Protein AF-A0A2R3IVX9-F1 (afdb_monomer_lite)

pLDDT: mean 72.26, std 14.28, range [42.88, 91.38]

Structure (mmCIF, N/CA/C/O backbone):
data_AF-A0A2R3IVX9-F1
#
_entry.id   AF-A0A2R3IVX9-F1
#
loop_
_atom_site.group_PDB
_atom_site.id
_atom_site.type_symbol
_atom_site.label_atom_id
_atom_site.label_alt_id
_atom_site.label_comp_id
_atom_site.label_asym_id
_atom_site.label_entity_id
_atom_site.label_seq_id
_atom_site.pdbx_PDB_ins_code
_atom_site.Cartn_x
_atom_site.Cartn_y
_atom_site.Cartn_z
_atom_site.occupancy
_atom_site.B_iso_or_equiv
_atom_site.auth_seq_id
_atom_site.auth_comp_id
_atom_site.auth_asym_id
_atom_site.auth_atom_id
_atom_site.pdbx_PDB_model_num
ATOM 1 N N . MET A 1 1 ? -0.515 7.161 51.427 1.00 42.88 1 MET A N 1
ATOM 2 C CA . MET A 1 1 ? -1.844 7.257 50.783 1.00 42.88 1 MET A CA 1
ATOM 3 C C . MET A 1 1 ? -1.807 8.461 49.873 1.00 42.88 1 MET A C 1
ATOM 5 O O . MET A 1 1 ? -1.362 9.491 50.336 1.00 42.88 1 MET A O 1
ATOM 9 N N . LEU A 1 2 ? -2.204 8.462 48.617 1.00 57.12 2 LEU A N 1
ATOM 10 C CA . LEU A 1 2 ? -2.737 7.485 47.681 1.00 57.12 2 LEU A CA 1
ATOM 11 C C . LEU A 1 2 ? -2.845 8.328 46.391 1.00 57.12 2 LEU A C 1
ATOM 13 O O . LEU A 1 2 ? -3.224 9.490 46.480 1.00 57.12 2 LEU A O 1
ATOM 17 N N . PHE A 1 3 ? -2.581 7.735 45.231 1.00 58.53 3 PHE A N 1
ATOM 18 C CA . PHE A 1 3 ? -3.224 8.136 43.978 1.00 58.53 3 PHE A CA 1
ATOM 19 C C . PHE A 1 3 ? -2.869 9.508 43.370 1.00 58.53 3 PHE A C 1
ATOM 21 O O . PHE A 1 3 ? -3.463 10.527 43.693 1.00 58.53 3 PHE A O 1
ATOM 28 N N . CYS A 1 4 ? -2.001 9.499 42.358 1.00 43.78 4 CYS A N 1
ATOM 29 C CA . CYS A 1 4 ? -2.420 9.991 41.041 1.00 43.78 4 CYS A CA 1
ATOM 30 C C . CYS A 1 4 ? -1.421 9.535 39.971 1.00 43.78 4 CYS A C 1
ATOM 32 O O . CYS A 1 4 ? -0.588 10.295 39.486 1.00 43.78 4 CYS A O 1
ATOM 34 N N . CYS A 1 5 ? -1.509 8.254 39.604 1.00 50.44 5 CYS A N 1
ATOM 35 C CA . CYS A 1 5 ? -1.087 7.809 38.279 1.00 50.44 5 CYS A CA 1
ATOM 36 C C . CYS A 1 5 ? -2.091 8.377 37.267 1.00 50.44 5 CYS A C 1
ATOM 38 O O . CYS A 1 5 ? -3.010 7.682 36.842 1.00 50.44 5 CYS A O 1
ATOM 40 N N . LEU A 1 6 ? -1.954 9.657 36.918 1.00 55.22 6 LEU A N 1
ATOM 41 C CA . LEU A 1 6 ? -2.628 10.211 35.749 1.00 55.22 6 LEU A CA 1
ATOM 42 C C . LEU A 1 6 ? -1.794 9.836 34.532 1.00 55.22 6 LEU A C 1
ATOM 44 O O . LEU A 1 6 ? -0.898 10.547 34.090 1.00 55.22 6 LEU A O 1
ATOM 48 N N . LEU A 1 7 ? -2.101 8.629 34.071 1.00 55.06 7 LEU A N 1
ATOM 49 C CA . LEU A 1 7 ? -2.047 8.189 32.692 1.00 55.06 7 LEU A CA 1
ATOM 50 C C . LEU A 1 7 ? -2.304 9.371 31.743 1.00 55.06 7 LEU A C 1
ATOM 52 O O . LEU A 1 7 ? -3.449 9.747 31.508 1.00 55.06 7 LEU A O 1
ATOM 56 N N . ALA A 1 8 ? -1.242 9.945 31.191 1.00 55.00 8 ALA A N 1
ATOM 57 C CA . ALA A 1 8 ? -1.336 10.623 29.913 1.00 55.00 8 ALA A CA 1
ATOM 58 C C . ALA A 1 8 ? -1.120 9.538 28.853 1.00 55.00 8 ALA A C 1
ATOM 60 O O . ALA A 1 8 ? -0.022 8.976 28.789 1.00 55.00 8 ALA A O 1
ATOM 61 N N . PRO A 1 9 ? -2.121 9.192 28.026 1.00 54.12 9 PRO A N 1
ATOM 62 C CA . PRO A 1 9 ? -1.825 8.578 26.748 1.00 54.12 9 PRO A CA 1
ATOM 63 C C . PRO A 1 9 ? -0.924 9.568 26.018 1.00 54.12 9 PRO A C 1
ATOM 65 O O . PRO A 1 9 ? -1.328 10.696 25.730 1.00 54.12 9 PRO A O 1
ATOM 68 N N . ALA A 1 10 ? 0.324 9.178 25.801 1.00 52.09 10 ALA A N 1
ATOM 69 C CA . ALA A 1 10 ? 1.240 9.935 24.981 1.00 52.09 10 ALA A CA 1
ATOM 70 C C . ALA A 1 10 ? 0.661 9.947 23.559 1.00 52.09 10 ALA A C 1
ATOM 72 O O . ALA A 1 10 ? 0.831 9.000 22.795 1.00 52.09 10 ALA A O 1
ATOM 73 N N . ALA A 1 11 ? -0.097 10.991 23.224 1.00 52.81 11 ALA A N 1
ATOM 74 C CA . ALA A 1 11 ? -0.596 11.240 21.881 1.00 52.81 11 ALA A CA 1
ATOM 75 C C . ALA A 1 11 ? 0.565 11.742 21.006 1.00 52.81 11 ALA A C 1
ATOM 77 O O . ALA A 1 11 ? 0.592 12.886 20.562 1.00 52.81 11 ALA A O 1
ATOM 78 N N . HIS A 1 12 ? 1.560 10.883 20.782 1.00 50.25 12 HIS A N 1
ATOM 79 C CA . HIS A 1 12 ? 2.580 11.074 19.757 1.00 50.25 12 HIS A CA 1
ATOM 80 C C . HIS A 1 12 ? 2.008 10.580 18.428 1.00 50.25 12 HIS A C 1
ATOM 82 O O . HIS A 1 12 ? 2.300 9.473 17.994 1.00 50.25 12 HIS A O 1
ATOM 88 N N . ALA A 1 13 ? 1.134 11.369 17.806 1.00 50.91 13 ALA A N 1
ATOM 89 C CA . ALA A 1 13 ? 0.550 11.019 16.508 1.00 50.91 13 ALA A CA 1
ATOM 90 C C . ALA A 1 13 ? 0.703 12.129 15.456 1.00 50.91 13 ALA A C 1
ATOM 92 O O . ALA A 1 13 ? -0.004 12.111 14.456 1.00 50.91 13 ALA A O 1
ATOM 93 N N . PHE A 1 14 ? 1.597 13.105 15.664 1.00 50.62 14 PHE A N 1
ATOM 94 C CA . PHE A 1 14 ? 1.674 14.272 14.773 1.00 50.62 14 PHE A CA 1
ATOM 95 C C . PHE A 1 14 ? 2.961 14.397 13.943 1.00 50.62 14 PHE A C 1
ATOM 97 O O . PHE A 1 14 ? 2.938 15.027 12.886 1.00 50.62 14 PHE A O 1
ATOM 104 N N . ASP A 1 15 ? 4.062 13.750 14.332 1.00 50.97 15 ASP A N 1
ATOM 105 C CA . ASP A 1 15 ? 5.304 13.801 13.542 1.00 50.97 15 ASP A CA 1
ATOM 106 C C . ASP A 1 15 ? 5.300 12.832 12.349 1.00 50.97 15 ASP A C 1
ATOM 108 O O . ASP A 1 15 ? 5.885 13.126 11.302 1.00 50.97 15 ASP A O 1
ATOM 112 N N . THR A 1 16 ? 4.586 11.705 12.456 1.00 52.16 16 THR A N 1
ATOM 113 C CA . THR A 1 16 ? 4.524 10.698 11.387 1.00 52.16 16 THR A CA 1
ATOM 114 C C . THR A 1 16 ? 3.846 11.255 10.144 1.00 52.16 16 THR A C 1
ATOM 116 O O . THR A 1 16 ? 4.367 11.072 9.053 1.00 52.16 16 THR A O 1
ATOM 119 N N . THR A 1 17 ? 2.754 12.012 10.282 1.00 55.66 17 THR A N 1
ATOM 120 C CA . THR A 1 17 ? 1.967 12.515 9.144 1.00 55.66 17 THR A CA 1
ATOM 121 C C . THR A 1 17 ? 2.764 13.470 8.257 1.00 55.66 17 THR A C 1
ATOM 123 O 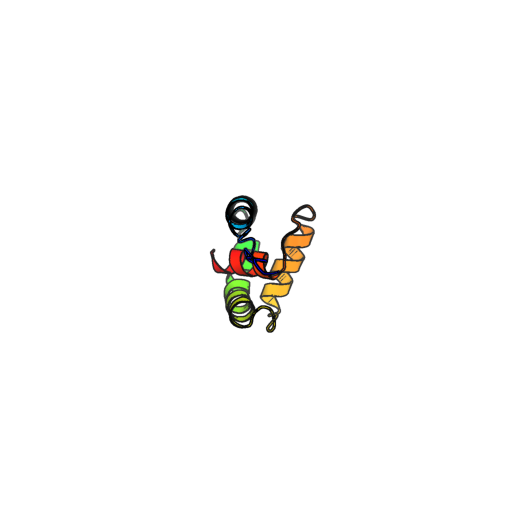O . THR A 1 17 ? 2.648 13.412 7.036 1.00 55.66 17 THR A O 1
ATOM 126 N N . THR A 1 18 ? 3.625 14.317 8.829 1.00 57.19 18 THR A N 1
ATOM 127 C CA . THR A 1 18 ? 4.428 15.276 8.045 1.00 57.19 18 THR A CA 1
ATOM 128 C C . THR A 1 18 ? 5.575 14.576 7.316 1.00 57.19 18 THR A C 1
ATOM 130 O O . THR A 1 18 ? 5.795 14.816 6.127 1.00 57.19 18 THR A O 1
ATOM 133 N N . ALA A 1 19 ? 6.267 13.652 7.992 1.00 55.84 19 ALA A N 1
ATOM 134 C CA . ALA A 1 19 ? 7.306 12.830 7.374 1.00 55.84 19 ALA A CA 1
ATOM 135 C C . ALA A 1 19 ? 6.724 11.878 6.317 1.00 55.84 19 ALA A C 1
ATOM 137 O O . ALA A 1 19 ? 7.314 11.699 5.253 1.00 55.84 19 ALA A O 1
ATOM 138 N N . PHE A 1 20 ? 5.550 11.312 6.586 1.00 55.94 20 PHE A N 1
ATOM 139 C CA . PHE A 1 20 ? 4.789 10.466 5.679 1.00 55.94 20 PHE A CA 1
ATOM 140 C C . PHE A 1 20 ? 4.320 11.243 4.455 1.00 55.94 20 PHE A C 1
ATOM 142 O O . PHE A 1 20 ? 4.516 10.774 3.344 1.00 55.94 20 PHE A O 1
ATOM 149 N N . THR A 1 21 ? 3.790 12.455 4.623 1.00 58.59 21 THR A N 1
ATOM 150 C CA . THR A 1 21 ? 3.367 13.292 3.493 1.00 58.59 21 THR A CA 1
ATOM 151 C C . THR A 1 21 ? 4.569 13.704 2.653 1.00 58.59 21 THR A C 1
ATOM 153 O O . THR A 1 21 ? 4.507 13.615 1.437 1.00 58.59 21 THR A O 1
ATOM 156 N N . ALA A 1 22 ? 5.700 14.078 3.257 1.00 58.56 22 ALA A N 1
ATOM 157 C CA . ALA A 1 22 ? 6.914 14.397 2.506 1.00 58.56 22 ALA A CA 1
ATOM 158 C C . ALA A 1 22 ? 7.480 13.174 1.758 1.00 58.56 22 ALA A C 1
ATOM 160 O O . ALA A 1 22 ? 7.850 13.284 0.589 1.00 58.56 22 ALA A O 1
ATOM 161 N N . LYS A 1 23 ? 7.501 11.998 2.400 1.00 56.31 23 LYS A N 1
ATOM 162 C CA . LYS A 1 23 ? 7.900 10.722 1.783 1.00 56.31 23 LYS A CA 1
ATOM 163 C C . LYS A 1 23 ? 6.946 10.314 0.665 1.00 56.31 23 LYS A C 1
ATOM 165 O O . LYS A 1 23 ? 7.401 9.965 -0.416 1.00 56.31 23 LYS A O 1
ATOM 170 N N . SER A 1 24 ? 5.644 10.411 0.908 1.00 58.62 24 SER A N 1
ATOM 171 C CA . SER A 1 24 ? 4.581 10.144 -0.055 1.00 58.62 24 SER A CA 1
ATOM 172 C C . SER A 1 24 ? 4.681 11.102 -1.233 1.00 58.62 24 SER A C 1
ATOM 174 O O . SER A 1 24 ? 4.706 10.642 -2.362 1.00 58.62 24 SER A O 1
ATOM 176 N N . LEU A 1 25 ? 4.871 12.406 -1.018 1.00 60.31 25 LEU A N 1
ATOM 177 C CA . LEU A 1 25 ? 5.071 13.392 -2.085 1.00 60.31 25 LEU A CA 1
ATOM 178 C C . LEU A 1 25 ? 6.352 13.130 -2.884 1.00 60.31 25 LEU A C 1
ATOM 180 O O . LEU A 1 25 ? 6.333 13.242 -4.106 1.00 60.31 25 LEU A O 1
ATOM 184 N N . TYR A 1 26 ? 7.454 12.759 -2.227 1.00 59.25 26 TYR A N 1
ATOM 185 C CA . TYR A 1 26 ? 8.7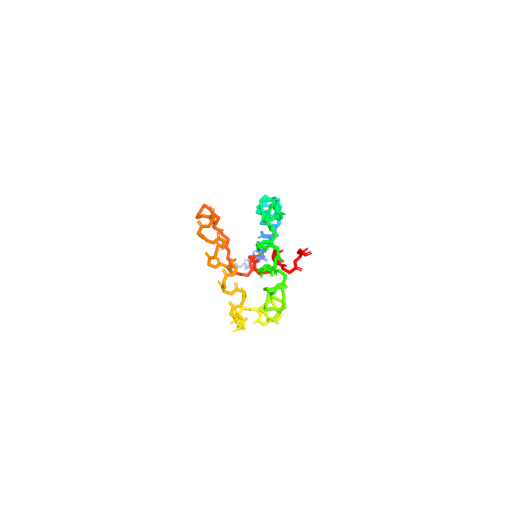04 12.401 -2.903 1.00 59.25 26 TYR A CA 1
ATOM 186 C C . TYR A 1 26 ? 8.541 11.148 -3.768 1.00 59.25 26 TYR A C 1
ATOM 188 O O . TYR A 1 26 ? 8.923 11.149 -4.939 1.00 59.25 26 TYR A O 1
ATOM 196 N N . VAL A 1 27 ? 7.919 10.109 -3.206 1.00 59.06 27 VAL A N 1
ATOM 197 C CA . VAL A 1 27 ? 7.550 8.887 -3.916 1.00 59.06 27 VAL A CA 1
ATOM 198 C C . VAL A 1 27 ? 6.640 9.258 -5.085 1.00 59.06 27 VAL A C 1
ATOM 200 O O . VAL A 1 27 ? 7.061 9.103 -6.224 1.00 59.06 27 VAL A O 1
ATOM 203 N N . THR A 1 28 ? 5.473 9.862 -4.845 1.00 60.75 28 THR A N 1
ATOM 204 C CA . THR A 1 28 ? 4.474 10.297 -5.844 1.00 60.75 28 THR A CA 1
ATOM 205 C C . THR A 1 28 ? 5.085 11.114 -6.984 1.00 60.75 28 THR A C 1
ATOM 207 O O . THR A 1 28 ? 4.775 10.887 -8.156 1.00 60.75 28 THR A O 1
ATOM 210 N N . SER A 1 29 ? 5.986 12.047 -6.663 1.00 58.03 29 SER A N 1
ATOM 211 C CA . SER A 1 29 ? 6.694 12.876 -7.645 1.00 58.03 29 SER A CA 1
ATOM 212 C C . SER A 1 29 ? 7.591 12.034 -8.562 1.00 58.03 29 SER A C 1
ATOM 214 O O . SER A 1 29 ? 7.641 12.253 -9.773 1.00 58.03 29 SER A O 1
ATOM 216 N N . LYS A 1 30 ? 8.231 10.987 -8.026 1.00 56.72 30 LYS A N 1
ATOM 217 C CA . LYS A 1 30 ? 8.977 10.009 -8.830 1.00 56.72 30 LYS A CA 1
ATOM 218 C C . LYS A 1 30 ? 8.074 8.973 -9.519 1.00 56.72 30 LYS A C 1
ATOM 220 O O . LYS A 1 30 ? 8.428 8.522 -10.606 1.00 56.72 30 LYS A O 1
ATOM 225 N N . LEU A 1 31 ? 6.906 8.637 -8.956 1.00 55.75 31 LEU A N 1
ATOM 226 C CA . LEU A 1 31 ? 5.956 7.648 -9.505 1.00 55.75 31 LEU A CA 1
ATOM 227 C C . LEU A 1 31 ? 5.215 8.156 -10.737 1.00 55.75 31 LEU A C 1
ATOM 229 O O . LEU A 1 31 ? 4.986 7.412 -11.689 1.00 55.75 31 LEU A O 1
ATOM 233 N N . THR A 1 32 ? 4.840 9.433 -10.735 1.00 55.53 32 THR A N 1
ATOM 234 C CA . THR A 1 32 ? 4.092 10.050 -11.840 1.00 55.53 32 THR A CA 1
ATOM 235 C C . THR A 1 32 ? 4.940 10.262 -13.097 1.00 55.53 32 THR A C 1
ATOM 237 O O . THR A 1 32 ? 4.389 10.552 -14.156 1.00 55.53 32 THR A O 1
ATOM 240 N N . SER A 1 33 ? 6.260 10.050 -13.027 1.00 57.81 33 SER A N 1
ATOM 241 C CA . SER A 1 33 ? 7.161 10.233 -14.170 1.00 57.81 33 SER A CA 1
ATOM 242 C C . SER A 1 33 ? 7.049 9.152 -15.250 1.00 57.81 33 SER A C 1
ATOM 244 O O . SER A 1 33 ? 7.542 9.378 -16.354 1.00 57.81 33 SER A O 1
ATOM 246 N N . THR A 1 34 ? 6.405 7.998 -14.999 1.00 63.72 34 THR A N 1
ATOM 247 C CA . THR A 1 34 ? 6.246 6.968 -16.043 1.00 63.72 34 THR A CA 1
ATOM 248 C C . THR A 1 34 ? 4.793 6.490 -16.223 1.00 63.72 34 THR A C 1
ATOM 250 O O . THR A 1 34 ? 4.077 6.230 -15.254 1.00 63.72 34 THR A O 1
ATOM 253 N N . PRO A 1 35 ? 4.325 6.327 -17.477 1.00 69.12 35 PRO A N 1
ATOM 254 C CA . PRO A 1 35 ? 2.939 5.952 -17.775 1.00 69.12 35 PRO A CA 1
ATOM 255 C C . PRO A 1 35 ? 2.575 4.512 -17.376 1.00 69.12 35 PRO A C 1
ATOM 257 O O . PRO A 1 35 ? 1.390 4.187 -17.299 1.00 69.12 35 PRO A O 1
ATOM 260 N N . PHE A 1 36 ? 3.562 3.642 -17.144 1.00 72.25 36 PHE A N 1
ATOM 261 C CA . PHE A 1 36 ? 3.337 2.275 -16.668 1.00 72.25 36 PHE A CA 1
ATOM 262 C C . PHE A 1 36 ? 3.027 2.250 -15.166 1.00 72.25 36 PHE A C 1
ATOM 264 O O . PHE A 1 36 ? 2.027 1.660 -14.761 1.00 72.25 36 PHE A O 1
ATOM 271 N N . GLU A 1 37 ? 3.815 2.966 -14.362 1.00 74.38 37 GLU A N 1
ATOM 272 C CA . GLU A 1 37 ? 3.632 3.018 -12.907 1.00 74.38 37 GLU A CA 1
ATOM 273 C C . GLU A 1 37 ? 2.326 3.718 -12.526 1.00 74.38 37 GLU A C 1
ATOM 275 O O . GLU A 1 37 ? 1.611 3.261 -11.638 1.00 74.38 37 GLU A O 1
ATOM 280 N N . ASN A 1 38 ? 1.928 4.759 -13.270 1.00 76.56 38 ASN A N 1
ATOM 281 C CA . ASN A 1 38 ? 0.628 5.400 -13.064 1.00 76.56 38 ASN A CA 1
ATOM 282 C C . ASN A 1 38 ? -0.545 4.416 -13.228 1.00 76.56 38 ASN A C 1
ATOM 284 O O . ASN A 1 38 ? -1.511 4.474 -12.469 1.00 76.56 38 ASN A O 1
ATOM 288 N N . LYS A 1 39 ? -0.457 3.488 -14.191 1.00 81.88 39 LYS A N 1
ATOM 289 C CA . LYS A 1 39 ? -1.477 2.447 -14.373 1.00 81.88 39 LYS A CA 1
ATOM 290 C C . LYS A 1 39 ? -1.445 1.434 -13.236 1.00 81.88 39 LYS A C 1
ATOM 292 O O . LYS A 1 39 ? -2.503 1.117 -12.709 1.00 81.88 39 LYS A O 1
ATOM 297 N N . LEU A 1 40 ? -0.256 0.981 -12.832 1.00 82.19 40 LEU A N 1
ATOM 298 C CA . LEU A 1 40 ? -0.104 0.057 -11.708 1.00 82.19 40 LEU A CA 1
ATOM 299 C C . LEU A 1 40 ? -0.722 0.630 -10.425 1.00 82.19 40 LEU A C 1
ATOM 301 O O . LEU A 1 40 ? -1.484 -0.064 -9.757 1.00 82.19 40 LEU A O 1
ATOM 305 N N . LEU A 1 41 ? -0.441 1.897 -10.111 1.00 78.62 41 LEU A N 1
ATOM 306 C CA . LEU A 1 41 ? -0.962 2.566 -8.919 1.00 78.62 41 LEU A CA 1
ATOM 307 C C . LEU A 1 41 ? -2.475 2.783 -8.994 1.00 78.62 41 LEU A C 1
ATOM 309 O O . LEU A 1 41 ? -3.186 2.546 -8.021 1.00 78.62 41 LEU A O 1
ATOM 313 N N . ARG A 1 42 ? -2.986 3.182 -10.164 1.00 83.12 42 ARG A N 1
ATOM 314 C CA . ARG A 1 42 ? -4.425 3.367 -10.377 1.00 83.12 42 ARG A CA 1
ATOM 315 C C . ARG A 1 42 ? -5.196 2.055 -10.247 1.00 83.12 42 ARG A C 1
ATOM 317 O O . ARG A 1 42 ? -6.268 2.047 -9.649 1.00 83.12 42 ARG A O 1
ATOM 324 N N . ASP A 1 43 ? -4.633 0.961 -10.751 1.00 86.44 43 ASP A N 1
ATOM 325 C CA . ASP A 1 43 ? -5.195 -0.380 -10.585 1.00 86.44 43 ASP A CA 1
ATOM 326 C C . ASP A 1 43 ? -5.092 -0.846 -9.119 1.00 86.44 43 ASP A C 1
ATOM 328 O O . ASP A 1 43 ? -5.997 -1.507 -8.615 1.00 86.44 43 ASP A O 1
ATOM 332 N N . ALA A 1 44 ? -4.020 -0.472 -8.411 1.00 88.50 44 ALA A N 1
ATOM 333 C CA . ALA A 1 44 ? -3.827 -0.771 -6.993 1.00 88.50 44 ALA A CA 1
ATOM 334 C C . ALA A 1 44 ? -4.711 0.065 -6.056 1.00 88.50 44 ALA A C 1
ATOM 336 O O . ALA A 1 44 ? -4.936 -0.354 -4.926 1.00 88.50 44 ALA A O 1
ATOM 337 N N . ARG A 1 45 ? -5.248 1.209 -6.498 1.00 87.06 45 ARG A N 1
ATOM 338 C CA . ARG A 1 45 ? -6.061 2.115 -5.667 1.00 87.06 45 ARG A CA 1
ATOM 339 C C . ARG A 1 45 ? -7.326 1.456 -5.110 1.00 87.06 45 ARG A C 1
ATOM 341 O O . ARG A 1 45 ? -7.669 1.680 -3.953 1.00 87.06 45 ARG A O 1
ATOM 348 N N . GLY A 1 46 ? -8.009 0.631 -5.906 1.00 88.12 46 GLY A N 1
ATOM 349 C CA . GLY A 1 46 ? -9.197 -0.105 -5.447 1.00 88.12 46 GLY A CA 1
ATOM 350 C C . GLY A 1 46 ? -8.865 -1.162 -4.385 1.00 88.12 46 GLY A C 1
ATOM 351 O O . GLY A 1 46 ? -9.560 -1.285 -3.373 1.00 88.12 46 GLY A O 1
ATOM 352 N N . ASP A 1 47 ? -7.752 -1.868 -4.577 1.00 88.44 47 ASP A N 1
ATOM 353 C CA . ASP A 1 47 ? -7.231 -2.835 -3.608 1.00 88.44 47 ASP A CA 1
ATOM 354 C C . ASP A 1 47 ? -6.736 -2.131 -2.331 1.00 88.44 47 ASP A C 1
ATOM 356 O O . ASP A 1 47 ? -6.978 -2.616 -1.228 1.00 88.44 47 ASP A O 1
ATOM 360 N N . ALA A 1 48 ? -6.102 -0.961 -2.466 1.00 89.44 48 ALA A N 1
ATOM 361 C CA . ALA A 1 48 ? -5.662 -0.116 -1.357 1.00 89.44 48 ALA A CA 1
ATOM 362 C C . ALA A 1 48 ? -6.845 0.368 -0.510 1.00 89.44 48 ALA A C 1
ATOM 364 O O . ALA A 1 48 ? -6.790 0.291 0.713 1.00 89.44 48 ALA A O 1
ATOM 365 N N . ALA A 1 49 ? -7.945 0.788 -1.145 1.00 88.94 49 ALA A N 1
ATOM 366 C CA . ALA A 1 49 ? -9.169 1.159 -0.438 1.00 88.94 49 ALA A CA 1
ATOM 367 C C . ALA A 1 49 ? -9.718 -0.011 0.395 1.00 88.94 49 ALA A C 1
ATOM 369 O O . ALA A 1 49 ? -10.092 0.175 1.550 1.00 88.94 49 ALA A O 1
ATOM 370 N N . SER A 1 50 ? -9.714 -1.223 -0.170 1.00 90.88 50 SER A N 1
ATOM 371 C CA . SER A 1 50 ? -10.165 -2.435 0.527 1.00 90.88 50 SER A CA 1
ATOM 372 C C . SER A 1 50 ? -9.239 -2.814 1.685 1.00 90.88 50 SER A C 1
ATOM 374 O O . SER A 1 50 ? -9.713 -3.221 2.745 1.00 90.88 50 SER A O 1
ATOM 376 N N . PHE A 1 51 ? -7.928 -2.645 1.504 1.00 91.38 51 PHE A N 1
ATOM 377 C CA . PHE A 1 51 ? -6.920 -2.884 2.534 1.00 91.38 51 PHE A CA 1
ATOM 378 C C . PHE A 1 51 ? -7.079 -1.918 3.708 1.00 91.38 51 PHE A C 1
ATOM 380 O O . PHE A 1 51 ? -7.211 -2.378 4.836 1.00 91.38 51 PHE A O 1
ATOM 387 N N . VAL A 1 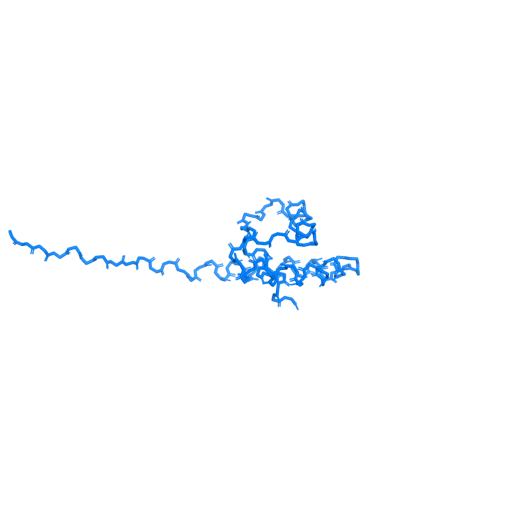52 ? -7.150 -0.607 3.449 1.00 88.06 52 VAL A N 1
ATOM 388 C CA . VAL A 1 52 ? -7.327 0.427 4.487 1.00 88.06 52 VAL A CA 1
ATOM 389 C C . VAL A 1 52 ? -8.668 0.258 5.203 1.00 88.06 52 VAL A C 1
ATOM 391 O O . VAL A 1 52 ? -8.723 0.294 6.428 1.00 88.06 52 VAL A O 1
ATOM 394 N N . ALA A 1 53 ? -9.751 -0.006 4.463 1.00 88.88 53 ALA A N 1
ATOM 395 C CA . ALA A 1 53 ? -11.069 -0.242 5.057 1.00 88.88 53 ALA A CA 1
ATOM 396 C C . ALA A 1 53 ? -11.117 -1.494 5.950 1.00 88.88 53 ALA A C 1
ATOM 398 O O . ALA A 1 53 ? -11.941 -1.566 6.859 1.00 88.88 53 ALA A O 1
ATOM 399 N N . SER A 1 54 ? -10.243 -2.470 5.692 1.00 88.12 54 SER A N 1
ATOM 400 C CA . SER A 1 54 ? -10.159 -3.723 6.449 1.00 88.12 54 SER A CA 1
ATOM 401 C C . SER A 1 54 ? -8.982 -3.752 7.426 1.00 88.12 54 SER A C 1
ATOM 403 O O . SER A 1 54 ? -8.608 -4.835 7.875 1.00 88.12 54 SER A O 1
ATOM 405 N N . ASP A 1 55 ? -8.360 -2.601 7.692 1.00 85.12 55 ASP A N 1
ATOM 406 C CA . ASP A 1 55 ? -7.180 -2.456 8.551 1.00 85.12 55 ASP A CA 1
ATOM 407 C C . ASP A 1 55 ? -6.051 -3.457 8.225 1.00 85.12 55 ASP A C 1
ATOM 409 O O . ASP A 1 55 ? -5.485 -4.147 9.072 1.00 85.12 55 ASP A O 1
ATOM 413 N N . GLY A 1 56 ? -5.788 -3.623 6.932 1.00 85.25 56 GLY A N 1
ATOM 414 C CA . GLY A 1 56 ? -4.750 -4.498 6.404 1.00 85.25 56 GLY A CA 1
ATOM 415 C C . GLY A 1 56 ? -5.112 -5.978 6.272 1.00 85.25 56 GLY A C 1
ATOM 416 O O . GLY A 1 56 ? -4.267 -6.780 5.857 1.00 85.25 56 GLY A O 1
ATOM 417 N N . SER A 1 57 ? -6.362 -6.352 6.564 1.00 85.38 57 SER A N 1
ATOM 418 C CA . SER A 1 57 ? -6.845 -7.734 6.436 1.00 85.38 57 SER A CA 1
ATOM 419 C C . SER A 1 57 ? -6.970 -8.199 4.976 1.00 85.38 57 SER A C 1
ATOM 421 O O . SER A 1 57 ? -6.659 -9.349 4.665 1.00 85.38 57 SER A O 1
ATOM 423 N N . ILE A 1 58 ? -7.367 -7.310 4.056 1.00 84.56 58 ILE A N 1
ATOM 424 C CA . ILE A 1 58 ? -7.565 -7.644 2.636 1.00 84.56 58 ILE A CA 1
ATOM 425 C C . ILE A 1 58 ? -6.392 -7.126 1.804 1.00 84.56 58 ILE A C 1
ATOM 427 O O . ILE A 1 58 ? -6.322 -5.943 1.488 1.00 84.56 58 ILE A O 1
ATOM 431 N N . ARG A 1 59 ? -5.488 -8.026 1.401 1.00 85.62 59 ARG A N 1
ATOM 432 C CA . ARG A 1 59 ? -4.360 -7.726 0.501 1.00 85.62 59 ARG A CA 1
ATOM 433 C C . ARG A 1 59 ? -4.706 -8.092 -0.937 1.00 85.62 59 ARG A C 1
ATOM 435 O O . ARG A 1 59 ? -4.689 -9.262 -1.309 1.00 85.62 59 ARG A O 1
ATOM 442 N N . GLY A 1 60 ? -5.025 -7.088 -1.747 1.00 87.69 60 GLY A N 1
ATOM 443 C CA . GLY A 1 60 ? -5.256 -7.284 -3.176 1.00 87.69 60 GLY A CA 1
ATOM 444 C C . GLY A 1 60 ? -3.958 -7.497 -3.963 1.00 87.69 60 GLY A C 1
ATOM 445 O O . GLY A 1 60 ? -2.893 -6.995 -3.596 1.00 87.69 60 GLY A O 1
ATOM 446 N N . ALA A 1 61 ? -4.032 -8.241 -5.068 1.00 88.62 61 ALA A N 1
ATOM 447 C CA . ALA A 1 61 ? -2.859 -8.587 -5.873 1.00 88.62 61 ALA A CA 1
ATOM 448 C C . ALA A 1 61 ? -2.194 -7.356 -6.516 1.00 88.62 61 ALA A C 1
ATOM 450 O O . ALA A 1 61 ? -0.972 -7.340 -6.698 1.00 88.62 61 ALA A O 1
ATOM 451 N N . ARG A 1 62 ? -2.978 -6.318 -6.856 1.00 86.69 62 ARG A N 1
ATOM 452 C CA . ARG A 1 62 ? -2.440 -5.064 -7.403 1.00 86.69 62 ARG A CA 1
ATOM 453 C C . ARG A 1 62 ? -1.773 -4.241 -6.314 1.00 86.69 62 ARG A C 1
ATOM 455 O O . ARG A 1 62 ? -0.673 -3.742 -6.544 1.00 86.69 62 ARG A O 1
ATOM 462 N N . LEU A 1 63 ? -2.382 -4.175 -5.129 1.00 88.00 63 LEU A N 1
ATOM 463 C CA . LEU A 1 63 ? -1.770 -3.534 -3.965 1.00 88.00 63 LEU A CA 1
ATOM 464 C C . LEU A 1 63 ? -0.431 -4.187 -3.618 1.00 88.00 63 LEU A C 1
ATOM 466 O O . LEU A 1 63 ? 0.569 -3.492 -3.488 1.00 88.00 63 LEU A O 1
ATOM 470 N N . GLU A 1 64 ? -0.364 -5.516 -3.544 1.00 88.75 64 GLU A N 1
ATOM 471 C CA . GLU A 1 64 ? 0.903 -6.198 -3.274 1.00 88.75 64 GLU A CA 1
ATOM 472 C C . GLU A 1 64 ? 1.972 -5.929 -4.337 1.00 88.75 64 GLU A C 1
ATOM 474 O O . GLU A 1 64 ? 3.148 -5.784 -4.002 1.00 88.75 64 GLU A O 1
ATOM 479 N N . ALA A 1 65 ? 1.591 -5.875 -5.616 1.00 87.06 65 ALA A N 1
ATOM 480 C CA . ALA A 1 65 ? 2.522 -5.544 -6.689 1.00 87.06 65 ALA A CA 1
ATOM 481 C C . ALA A 1 65 ? 3.088 -4.126 -6.516 1.00 87.06 65 ALA A C 1
ATOM 483 O O . ALA A 1 65 ? 4.303 -3.953 -6.612 1.00 87.06 65 ALA A O 1
ATOM 484 N N . ALA A 1 66 ? 2.237 -3.151 -6.183 1.00 84.69 66 ALA A N 1
ATOM 485 C CA . ALA A 1 66 ? 2.654 -1.782 -5.895 1.00 84.69 66 ALA A CA 1
ATOM 486 C C . ALA A 1 66 ? 3.552 -1.698 -4.646 1.00 84.69 66 ALA A C 1
ATOM 488 O O . ALA A 1 66 ? 4.609 -1.075 -4.695 1.00 84.69 66 ALA A O 1
ATOM 489 N N . LEU A 1 67 ? 3.201 -2.385 -3.551 1.00 84.81 67 LEU A N 1
ATOM 490 C CA . LEU A 1 67 ? 4.000 -2.424 -2.318 1.00 84.81 67 LEU A CA 1
ATOM 491 C C . LEU A 1 67 ? 5.373 -3.077 -2.532 1.00 84.81 67 LEU A C 1
ATOM 493 O O . LEU A 1 67 ? 6.385 -2.581 -2.035 1.00 84.81 67 LEU A O 1
ATOM 497 N N . ARG A 1 68 ? 5.426 -4.194 -3.272 1.00 86.75 68 ARG A N 1
ATOM 498 C CA . ARG A 1 68 ? 6.689 -4.859 -3.631 1.00 86.75 68 ARG A CA 1
ATOM 499 C C . ARG A 1 68 ? 7.557 -3.953 -4.487 1.00 86.75 68 ARG A C 1
ATOM 501 O O . ARG A 1 68 ? 8.738 -3.800 -4.194 1.00 86.75 68 ARG A O 1
ATOM 508 N N . TRP A 1 69 ? 6.970 -3.348 -5.514 1.00 82.56 69 TRP A N 1
ATOM 509 C CA . TRP A 1 69 ? 7.670 -2.404 -6.373 1.00 82.56 69 TRP A CA 1
ATOM 510 C C . TRP A 1 69 ? 8.227 -1.232 -5.557 1.00 82.56 69 TRP A C 1
ATOM 512 O O . TRP A 1 69 ? 9.397 -0.894 -5.702 1.00 82.56 69 TRP A O 1
ATOM 522 N N . LEU A 1 70 ? 7.448 -0.694 -4.617 1.00 78.44 70 LEU A N 1
ATOM 523 C CA . LEU A 1 70 ? 7.853 0.452 -3.811 1.00 78.44 70 LEU A CA 1
ATOM 524 C C . LEU A 1 70 ? 9.001 0.121 -2.850 1.00 78.44 70 LEU A C 1
ATOM 526 O O . LEU A 1 70 ? 9.929 0.913 -2.719 1.00 78.44 70 LEU A O 1
ATOM 530 N N . ARG A 1 71 ? 9.000 -1.079 -2.255 1.00 81.62 71 ARG A N 1
ATOM 531 C CA . ARG A 1 71 ? 10.134 -1.590 -1.462 1.00 81.62 71 ARG A CA 1
ATOM 532 C C . ARG A 1 71 ? 11.407 -1.770 -2.286 1.00 81.62 71 ARG A C 1
ATOM 534 O O . ARG A 1 71 ? 12.496 -1.568 -1.763 1.00 81.62 71 ARG A O 1
ATOM 541 N N . VAL A 1 72 ? 11.278 -2.176 -3.549 1.00 81.75 72 VAL A N 1
ATOM 542 C CA . VAL A 1 72 ? 12.423 -2.344 -4.458 1.00 81.75 72 VAL A CA 1
ATOM 543 C C . VAL A 1 72 ? 12.941 -0.992 -4.947 1.00 81.75 72 VAL A C 1
ATOM 545 O O . VAL A 1 72 ? 14.150 -0.789 -5.009 1.00 81.75 72 VAL A O 1
ATOM 548 N N . ALA A 1 73 ? 12.042 -0.068 -5.284 1.00 77.44 73 ALA A N 1
ATOM 549 C CA . ALA A 1 73 ? 12.385 1.264 -5.769 1.00 77.44 73 ALA A CA 1
ATOM 550 C C . ALA A 1 73 ? 12.960 2.165 -4.664 1.00 77.44 73 ALA A C 1
ATOM 552 O O . ALA A 1 73 ? 13.793 3.024 -4.955 1.00 77.44 73 ALA A O 1
ATOM 553 N N . HIS A 1 74 ? 12.516 1.961 -3.421 1.00 72.44 74 HIS A N 1
ATOM 554 C CA . HIS A 1 74 ? 12.856 2.777 -2.258 1.00 72.44 74 HIS A CA 1
ATOM 555 C C . HIS A 1 74 ? 1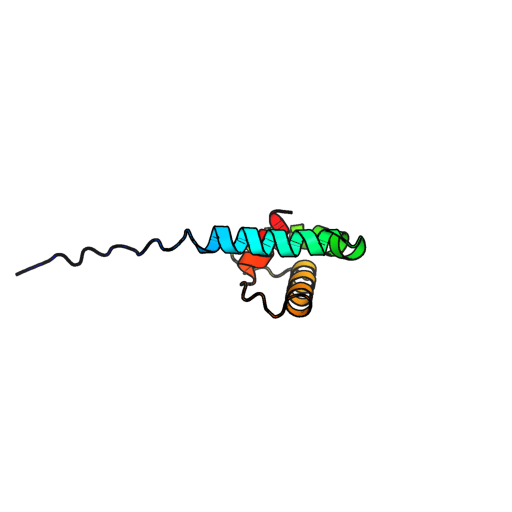3.126 1.913 -1.017 1.00 72.44 74 HIS A C 1
ATOM 557 O O . HIS A 1 74 ? 12.348 1.934 -0.058 1.00 72.44 74 HIS A O 1
ATOM 563 N N . PRO A 1 75 ? 14.223 1.137 -1.002 1.00 75.00 75 PRO A N 1
ATOM 564 C CA . PRO A 1 75 ? 14.585 0.300 0.143 1.00 75.00 75 PRO A CA 1
ATOM 565 C C . PRO A 1 75 ? 14.868 1.111 1.419 1.00 75.00 75 PRO A C 1
ATOM 567 O O . PRO A 1 75 ? 14.763 0.581 2.522 1.00 75.00 75 PRO A O 1
ATOM 570 N N . GLU A 1 76 ? 15.196 2.400 1.293 1.00 73.31 76 GLU A N 1
ATOM 571 C CA . GLU A 1 76 ? 15.369 3.341 2.404 1.00 73.31 76 GLU A CA 1
ATOM 572 C C . GLU A 1 76 ? 14.049 3.740 3.089 1.00 73.31 76 GLU A C 1
ATOM 574 O O . GLU A 1 76 ? 14.046 4.323 4.180 1.00 73.31 76 GLU A O 1
ATOM 579 N N . LEU A 1 77 ? 12.910 3.447 2.457 1.00 69.38 77 LEU A N 1
ATOM 580 C CA . LEU A 1 77 ? 11.598 3.812 2.958 1.00 69.38 77 LEU A CA 1
ATOM 581 C C . LEU A 1 77 ? 11.127 2.789 4.000 1.00 69.38 77 LEU A C 1
ATOM 583 O O . LEU A 1 77 ? 10.443 1.816 3.697 1.00 69.38 77 LEU A O 1
ATOM 587 N N . ALA A 1 78 ? 11.459 3.040 5.265 1.00 71.38 78 ALA A N 1
ATOM 588 C CA . ALA A 1 78 ? 10.866 2.333 6.400 1.00 71.38 78 ALA A CA 1
ATOM 589 C C . ALA A 1 78 ? 9.419 2.814 6.642 1.00 71.38 78 ALA A C 1
ATOM 591 O O . ALA A 1 78 ? 9.159 3.531 7.606 1.00 71.38 78 ALA A O 1
ATOM 592 N N . ALA A 1 79 ? 8.50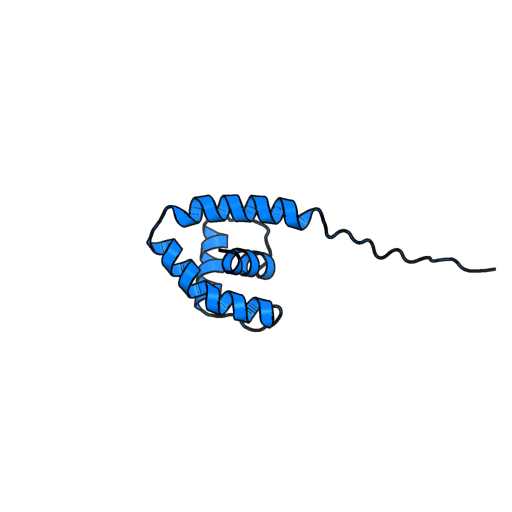8 2.502 5.717 1.00 76.81 79 ALA A N 1
ATOM 593 C CA . ALA A 1 79 ? 7.069 2.739 5.838 1.00 76.81 79 ALA A CA 1
ATOM 594 C C . ALA A 1 79 ? 6.325 1.399 5.943 1.00 76.81 79 ALA A C 1
ATOM 596 O O . ALA A 1 79 ? 6.715 0.406 5.320 1.00 76.81 79 ALA A O 1
ATOM 597 N N . SER A 1 80 ? 5.267 1.362 6.747 1.00 81.94 80 SER A N 1
ATOM 598 C CA . SER A 1 80 ? 4.399 0.193 6.897 1.00 81.94 80 SER A CA 1
ATOM 599 C C . SER A 1 80 ? 3.517 -0.028 5.663 1.00 81.94 80 SER A C 1
ATOM 601 O O . SER A 1 80 ? 3.249 0.896 4.898 1.00 81.94 80 SER A O 1
ATOM 603 N N . ASP A 1 81 ? 3.025 -1.259 5.470 1.00 82.81 81 ASP A N 1
ATOM 604 C CA . ASP A 1 81 ? 2.089 -1.568 4.373 1.00 82.81 81 ASP A CA 1
ATOM 605 C C . ASP A 1 81 ? 0.832 -0.674 4.424 1.00 82.81 81 ASP A C 1
ATOM 607 O O . ASP A 1 81 ? 0.312 -0.301 3.375 1.00 82.81 81 ASP A O 1
ATOM 611 N N . GLN A 1 82 ? 0.385 -0.301 5.632 1.00 83.38 82 GLN A N 1
ATOM 612 C CA . GLN A 1 82 ? -0.748 0.600 5.872 1.00 83.38 82 GLN A CA 1
ATOM 613 C C . GLN A 1 82 ? -0.471 2.009 5.364 1.00 83.38 82 GLN A C 1
ATOM 615 O O . GLN A 1 82 ? -1.223 2.521 4.541 1.00 83.38 82 GLN A O 1
ATOM 620 N N . GLU A 1 83 ? 0.645 2.600 5.788 1.00 82.00 83 GLU A N 1
ATOM 621 C CA . GLU A 1 83 ? 1.061 3.925 5.330 1.00 82.00 83 GLU A CA 1
ATOM 622 C C . GLU A 1 83 ? 1.174 3.949 3.800 1.00 82.00 83 GLU A C 1
ATOM 624 O O . GLU A 1 83 ? 0.672 4.846 3.128 1.00 82.00 83 GLU A O 1
ATOM 629 N N . LEU A 1 84 ? 1.779 2.920 3.210 1.00 81.69 84 LEU A N 1
ATOM 630 C CA . LEU A 1 84 ? 1.917 2.842 1.761 1.00 81.69 84 LEU A CA 1
ATOM 631 C C . LEU A 1 84 ? 0.568 2.691 1.039 1.00 81.69 84 LEU A C 1
ATOM 633 O O . LEU A 1 84 ? 0.368 3.309 -0.008 1.00 81.69 84 LEU A O 1
ATOM 637 N N . ALA A 1 85 ? -0.369 1.915 1.587 1.00 87.31 85 ALA A N 1
ATOM 638 C CA . ALA A 1 85 ? -1.714 1.779 1.034 1.00 87.31 85 ALA A CA 1
ATOM 639 C C . ALA A 1 85 ? -2.503 3.098 1.112 1.00 87.31 85 ALA A C 1
ATOM 641 O O . ALA A 1 85 ? -3.161 3.479 0.143 1.00 87.31 85 A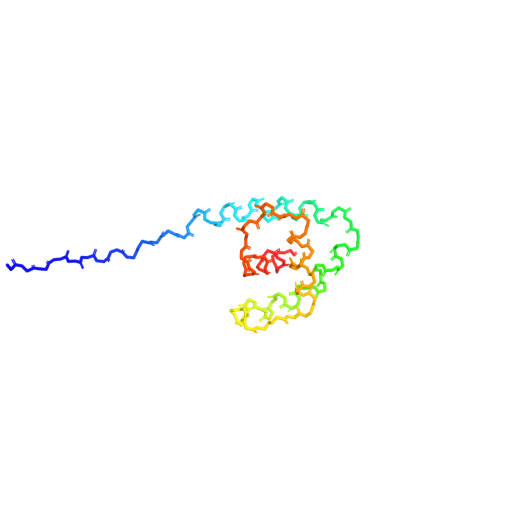LA A O 1
ATOM 642 N N . GLU A 1 86 ? -2.392 3.833 2.218 1.00 81.88 86 GLU A N 1
ATOM 643 C CA . GLU A 1 86 ? -3.007 5.154 2.378 1.00 81.88 86 GLU A CA 1
ATOM 644 C C . GLU A 1 86 ? -2.426 6.178 1.395 1.00 81.88 86 GLU A C 1
ATOM 646 O O . GLU A 1 86 ? -3.174 6.954 0.798 1.00 81.88 86 GLU A O 1
ATOM 651 N N . ALA A 1 87 ? -1.111 6.142 1.153 1.00 79.00 87 ALA A N 1
ATOM 652 C CA . ALA A 1 87 ? -0.463 6.996 0.157 1.00 79.00 87 ALA A CA 1
ATOM 653 C C . ALA A 1 87 ? -1.004 6.729 -1.256 1.00 79.00 87 ALA A C 1
ATOM 655 O O . ALA A 1 87 ? -1.333 7.669 -1.978 1.00 79.00 87 ALA A O 1
ATOM 656 N N . ILE A 1 88 ? -1.150 5.450 -1.623 1.00 81.56 88 ILE A N 1
ATOM 657 C CA . ILE A 1 88 ? -1.718 5.022 -2.910 1.00 81.56 88 ILE A CA 1
ATOM 658 C C . ILE A 1 88 ? -3.189 5.445 -3.035 1.00 81.56 88 ILE A C 1
ATOM 660 O O . ILE A 1 88 ? -3.625 5.839 -4.114 1.00 81.56 88 ILE A O 1
ATOM 664 N N . LEU A 1 89 ? -3.960 5.381 -1.945 1.00 83.31 89 LEU A N 1
ATOM 665 C CA . LEU A 1 89 ? -5.365 5.793 -1.920 1.00 83.31 89 LEU A CA 1
ATOM 666 C C . LEU A 1 89 ? -5.546 7.311 -2.098 1.00 83.31 89 LEU A C 1
ATOM 668 O O . LEU A 1 89 ? -6.534 7.747 -2.703 1.00 83.31 89 LEU A O 1
ATOM 672 N N . ALA A 1 90 ? -4.605 8.093 -1.560 1.00 77.12 90 ALA A N 1
ATOM 673 C CA . ALA A 1 90 ? -4.597 9.553 -1.586 1.00 77.12 90 ALA A CA 1
ATOM 674 C C . ALA A 1 90 ? -4.150 10.162 -2.933 1.00 77.12 90 ALA A C 1
ATOM 676 O O . ALA A 1 90 ? -4.321 11.367 -3.128 1.00 77.12 90 ALA A O 1
ATOM 677 N N . GLN A 1 91 ? -3.597 9.362 -3.854 1.00 66.50 91 GLN A N 1
ATOM 678 C CA . GLN A 1 91 ? -3.353 9.734 -5.260 1.00 66.50 91 GLN A CA 1
ATOM 679 C C . GLN A 1 91 ? -4.633 9.658 -6.092 1.00 66.50 91 GLN A C 1
ATOM 681 O O . GLN A 1 91 ? -4.981 10.640 -6.780 1.00 66.50 91 GLN A O 1
#

Foldseek 3Di:
DDDDPPDDPPPPPPPCVVVLVVVLVVVVVVQVPDPVSVVLLVVCLVQLVVCLVVVNPRHDPSLVVNVVVCCVVCVVDPDDSNSSSVSSNVD

Secondary structure (DSSP, 8-state):
-------------SHHHHHHHHHHHHHHHHHTT-HHHHHHHHHHHHHHHHHHHTTT----HHHHHHHHHHHHH-TT----HHHHHHHHHH-

Radius of gyration: 16.88 Å; chains: 1; bounding box: 26×24×69 Å

Organism: NCBI:txid2994495

Sequence (91 aa):
MLFCCLLAPAAHAFDTTTAFTAKSLYVTSKLTSTPFENKLLRDARGDAASFVASDGSIRGARLEAALRWLRVAHPELAASDQELAEAILAQ

InterPro domains:
  IPR012661 Conserved hypothetical protein CHP02448 [PF09498] (22-90)
  IPR012661 Conserved hypothetical protein CHP02448 [TIGR02448] (3-91)